Protein AF-A0A1J6VUB0-F1 (afdb_monomer)

Mean predicted aligned error: 3.39 Å

pLDDT: mean 92.01, std 7.63, range [48.34, 96.44]

Secondary structure (DSSP, 8-state):
--HHHHHHHHHHHS-SEEEEEEEEEETTEEEEEEEEE-SS-EEEEEEETTT--EEEEEEE---

Structure (mmCIF, N/CA/C/O backbone):
data_AF-A0A1J6VUB0-F1
#
_entry.id   AF-A0A1J6VUB0-F1
#
loop_
_atom_site.group_PDB
_atom_site.id
_atom_site.type_symbol
_atom_site.label_atom_id
_atom_site.label_alt_id
_atom_site.label_comp_id
_atom_site.label_asym_id
_atom_site.label_entity_id
_atom_site.label_seq_id
_atom_site.pdbx_PDB_ins_code
_atom_site.Cartn_x
_atom_site.Cartn_y
_atom_site.Cartn_z
_atom_site.occupancy
_atom_site.B_iso_or_equiv
_atom_site.auth_seq_id
_atom_site.auth_comp_id
_atom_site.auth_asym_id
_atom_site.auth_atom_id
_atom_site.pdbx_PDB_model_num
ATOM 1 N N . MET A 1 1 ? 5.366 4.577 -11.782 1.00 86.12 1 MET A N 1
ATOM 2 C CA . MET A 1 1 ? 4.340 5.102 -10.849 1.00 86.12 1 MET A CA 1
ATOM 3 C C . MET A 1 1 ? 5.039 5.751 -9.658 1.00 86.12 1 MET A C 1
ATOM 5 O O . MET A 1 1 ? 6.194 5.421 -9.432 1.00 86.12 1 MET A O 1
ATOM 9 N N . THR A 1 2 ? 4.400 6.672 -8.930 1.00 92.19 2 THR A N 1
ATOM 10 C CA . THR A 1 2 ? 4.943 7.236 -7.675 1.00 92.19 2 THR A CA 1
ATOM 11 C C . THR A 1 2 ? 4.269 6.637 -6.438 1.00 92.19 2 THR A C 1
ATOM 13 O O . THR A 1 2 ? 3.153 6.122 -6.521 1.00 92.19 2 THR A O 1
ATOM 16 N N . GLU A 1 3 ? 4.896 6.777 -5.267 1.00 91.94 3 GLU A N 1
ATOM 17 C CA . GLU A 1 3 ? 4.324 6.364 -3.972 1.00 91.94 3 GLU A CA 1
ATOM 18 C C . GLU A 1 3 ? 2.943 6.986 -3.712 1.00 91.94 3 GLU A C 1
ATOM 20 O O . GLU A 1 3 ? 2.033 6.326 -3.214 1.00 91.94 3 GLU A O 1
ATOM 25 N N . SER A 1 4 ? 2.752 8.253 -4.099 1.00 94.00 4 SER A N 1
ATOM 26 C CA . SER A 1 4 ? 1.461 8.937 -3.943 1.00 94.00 4 SER A CA 1
ATOM 27 C C . SER A 1 4 ? 0.368 8.302 -4.804 1.00 94.00 4 SER A C 1
ATOM 29 O O . SER A 1 4 ? -0.746 8.104 -4.324 1.00 94.00 4 SER A O 1
ATOM 31 N N . GLN A 1 5 ? 0.686 7.909 -6.040 1.00 94.75 5 GLN A N 1
ATOM 32 C CA . GLN A 1 5 ? -0.270 7.209 -6.901 1.00 94.75 5 GLN A CA 1
ATOM 33 C C . GLN A 1 5 ? -0.610 5.817 -6.353 1.00 94.75 5 GLN A C 1
ATOM 35 O O . GLN A 1 5 ? -1.779 5.430 -6.350 1.00 94.75 5 GLN A O 1
ATOM 40 N N . ALA A 1 6 ? 0.385 5.081 -5.844 1.00 94.75 6 ALA A N 1
ATOM 41 C CA . ALA A 1 6 ? 0.170 3.783 -5.203 1.00 94.75 6 ALA A CA 1
ATOM 42 C C . ALA A 1 6 ? -0.773 3.909 -3.994 1.00 94.75 6 ALA A C 1
ATOM 44 O O . ALA A 1 6 ? -1.738 3.153 -3.869 1.00 94.75 6 ALA A O 1
ATOM 45 N N . LYS A 1 7 ? -0.558 4.932 -3.158 1.00 95.00 7 LYS A N 1
ATOM 46 C CA . LYS A 1 7 ? -1.418 5.262 -2.016 1.00 95.00 7 LYS A CA 1
ATOM 47 C C . LYS A 1 7 ? -2.866 5.503 -2.441 1.00 95.00 7 LYS A C 1
ATOM 49 O O . LYS A 1 7 ? -3.782 4.955 -1.834 1.00 95.00 7 LYS A O 1
ATOM 54 N N . GLU A 1 8 ? -3.091 6.304 -3.480 1.00 95.50 8 GLU A N 1
ATOM 55 C CA . GLU A 1 8 ? -4.442 6.567 -3.986 1.00 95.50 8 GLU A CA 1
ATOM 56 C C . GLU A 1 8 ? -5.126 5.301 -4.510 1.00 95.50 8 GLU A C 1
ATOM 58 O O . GLU A 1 8 ? -6.316 5.097 -4.273 1.00 95.50 8 GLU A O 1
ATOM 63 N N . ILE A 1 9 ? -4.390 4.435 -5.209 1.00 95.06 9 ILE A N 1
ATOM 64 C CA . ILE A 1 9 ? -4.917 3.163 -5.714 1.00 95.06 9 ILE A CA 1
ATOM 65 C C . ILE A 1 9 ? -5.289 2.240 -4.549 1.00 95.06 9 ILE A C 1
ATOM 67 O O . ILE A 1 9 ? -6.389 1.687 -4.549 1.00 95.06 9 ILE A O 1
ATOM 71 N N . ALA A 1 10 ? -4.431 2.119 -3.534 1.00 95.00 10 ALA A N 1
ATOM 72 C CA . ALA A 1 10 ? -4.707 1.315 -2.346 1.00 95.00 10 ALA A CA 1
ATOM 73 C C . ALA A 1 10 ? -5.935 1.826 -1.575 1.00 95.00 10 ALA A C 1
ATOM 75 O O . ALA A 1 10 ? -6.812 1.040 -1.218 1.00 95.00 10 ALA A O 1
ATOM 76 N N . LEU A 1 11 ? -6.061 3.147 -1.402 1.00 94.69 11 LEU A N 1
ATOM 77 C CA . LEU A 1 11 ? -7.214 3.773 -0.742 1.00 94.69 11 LEU A CA 1
ATOM 78 C C . LEU A 1 11 ? -8.526 3.621 -1.525 1.0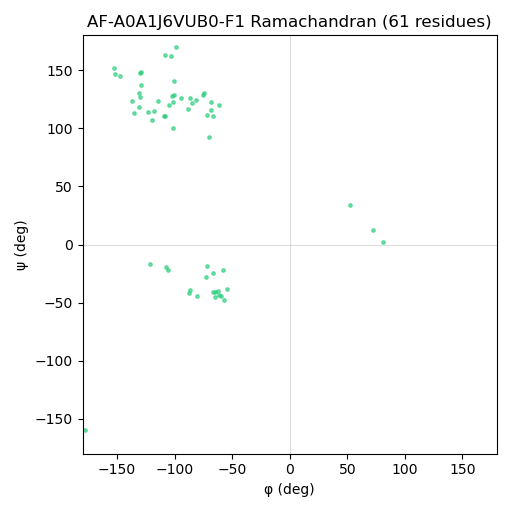0 94.69 11 LEU A C 1
ATOM 80 O O . LEU A 1 11 ? -9.604 3.653 -0.932 1.00 94.69 11 LEU A O 1
ATOM 84 N N . LYS A 1 12 ? -8.457 3.433 -2.849 1.00 94.81 12 LYS A N 1
ATOM 85 C CA . LYS A 1 12 ? -9.628 3.075 -3.667 1.00 94.81 12 LYS A CA 1
ATOM 86 C C . LYS A 1 12 ? -10.068 1.627 -3.455 1.00 94.81 12 LYS A C 1
ATOM 88 O O . LYS A 1 12 ? -11.248 1.343 -3.631 1.00 94.81 12 LYS A O 1
ATOM 93 N N . GLN A 1 13 ? -9.149 0.726 -3.098 1.00 93.62 13 GLN A N 1
ATOM 94 C CA . GLN A 1 13 ? -9.481 -0.669 -2.788 1.00 93.62 13 GLN A CA 1
ATOM 95 C C . GLN A 1 13 ? -10.024 -0.814 -1.367 1.00 93.62 13 GLN A C 1
ATOM 97 O O . GLN A 1 13 ? -11.009 -1.515 -1.143 1.00 93.62 13 GLN A O 1
ATOM 102 N N . ILE A 1 14 ? -9.383 -0.153 -0.402 1.00 93.69 14 ILE A N 1
ATOM 103 C CA . ILE A 1 14 ? -9.704 -0.273 1.019 1.00 93.69 14 ILE A CA 1
ATOM 104 C C . ILE A 1 14 ? -9.843 1.121 1.615 1.00 93.69 14 ILE A C 1
ATOM 106 O O . ILE A 1 14 ? -8.891 1.897 1.675 1.00 93.69 14 ILE A O 1
ATOM 110 N N . GLN A 1 15 ? -11.039 1.418 2.120 1.00 92.56 15 GLN A N 1
ATOM 111 C CA . GLN A 1 15 ? -11.282 2.638 2.879 1.00 92.56 15 GLN A CA 1
ATOM 112 C C . GLN A 1 15 ? -10.606 2.535 4.250 1.00 92.56 15 GLN A C 1
ATOM 114 O O . GLN A 1 15 ? -11.006 1.744 5.105 1.00 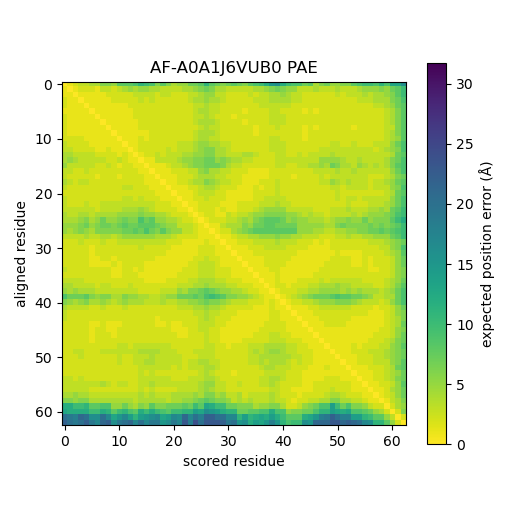92.56 15 GLN A O 1
ATOM 119 N N . GLY A 1 16 ? -9.570 3.341 4.453 1.00 93.75 16 GLY A N 1
ATOM 120 C CA . GLY A 1 16 ? -8.790 3.360 5.680 1.00 93.75 16 GLY A CA 1
ATOM 121 C C . GLY A 1 16 ? -7.698 4.418 5.630 1.00 93.75 16 GLY A C 1
ATOM 122 O O . GLY A 1 16 ? -7.756 5.361 4.841 1.00 93.75 16 GLY A O 1
ATOM 123 N N . THR A 1 17 ? -6.691 4.243 6.473 1.00 95.44 17 THR A N 1
ATOM 124 C CA . THR A 1 17 ? -5.531 5.128 6.542 1.00 95.44 17 THR A CA 1
ATOM 125 C C . THR A 1 17 ? -4.304 4.355 6.108 1.00 95.44 17 THR A C 1
ATOM 127 O O . THR A 1 17 ? -3.982 3.329 6.701 1.00 95.44 17 THR A O 1
ATOM 130 N N . VAL A 1 18 ? -3.595 4.855 5.098 1.00 95.38 18 VAL A N 1
ATOM 131 C CA . VAL A 1 18 ? -2.294 4.285 4.738 1.00 95.38 18 VAL A CA 1
ATOM 132 C C . VAL A 1 18 ? -1.295 4.587 5.843 1.00 95.38 18 VAL A C 1
ATOM 134 O O . VAL A 1 18 ? -1.094 5.753 6.187 1.00 95.38 18 VAL A O 1
ATOM 137 N N . VAL A 1 19 ? -0.702 3.535 6.395 1.00 95.12 19 VAL A N 1
ATOM 138 C CA . VAL A 1 19 ? 0.284 3.609 7.479 1.00 95.12 19 VAL A CA 1
ATOM 139 C C . VAL A 1 19 ? 1.702 3.337 6.992 1.00 95.12 19 VAL A C 1
ATOM 141 O O . VAL A 1 19 ? 2.642 3.808 7.626 1.00 95.12 19 VAL A O 1
ATOM 144 N N . LYS A 1 20 ? 1.855 2.648 5.855 1.00 94.88 20 LYS A N 1
ATOM 145 C CA . LYS A 1 20 ? 3.149 2.351 5.241 1.00 94.88 20 LYS A CA 1
ATOM 146 C C . LYS A 1 20 ? 3.032 2.317 3.720 1.00 94.88 20 LYS A C 1
ATOM 148 O O . LYS A 1 20 ? 1.997 1.922 3.187 1.00 94.88 20 LYS A O 1
ATOM 153 N N . VAL A 1 21 ? 4.082 2.768 3.045 1.00 95.38 21 VAL A N 1
ATOM 154 C CA . VAL A 1 21 ? 4.280 2.601 1.604 1.00 95.38 21 VAL A CA 1
ATOM 155 C C . VAL A 1 21 ? 5.740 2.229 1.412 1.00 95.38 21 VAL A C 1
ATOM 157 O O . VAL A 1 21 ? 6.613 2.972 1.852 1.00 95.38 21 VAL A O 1
ATOM 160 N N . GLU A 1 22 ? 5.995 1.096 0.777 1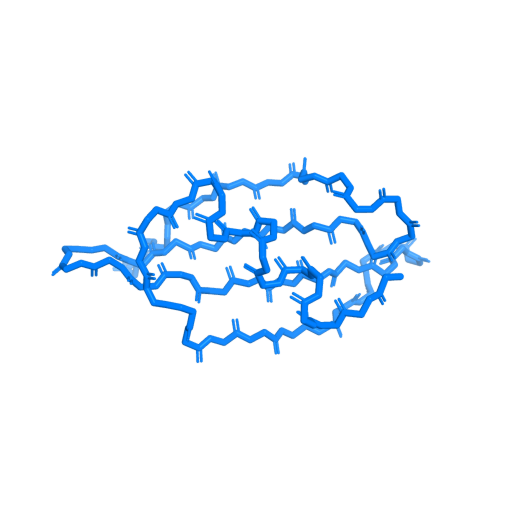.00 95.06 22 GLU A N 1
ATOM 161 C CA . GLU A 1 22 ? 7.338 0.632 0.440 1.00 95.06 22 GLU A CA 1
ATOM 162 C C . GLU A 1 22 ? 7.403 0.246 -1.033 1.00 95.06 22 GLU A C 1
ATOM 164 O O . GLU A 1 22 ? 6.414 -0.182 -1.626 1.00 95.06 22 GLU A O 1
ATOM 169 N N . LEU A 1 23 ? 8.570 0.452 -1.640 1.00 94.38 23 LEU A N 1
ATOM 170 C CA . LEU A 1 23 ? 8.860 0.017 -2.999 1.00 94.38 23 LEU A CA 1
ATOM 171 C C . LEU A 1 23 ? 9.855 -1.131 -2.928 1.00 94.38 23 LEU A C 1
ATOM 173 O O . LEU A 1 23 ? 11.029 -0.920 -2.626 1.00 94.38 23 LEU A O 1
ATOM 177 N N . GLU A 1 24 ? 9.383 -2.319 -3.261 1.00 93.44 24 GLU A N 1
ATOM 178 C CA . GLU A 1 24 ? 10.184 -3.531 -3.312 1.00 93.44 24 GLU A CA 1
ATOM 179 C C . GLU A 1 24 ? 10.417 -3.961 -4.762 1.00 93.44 24 GLU A C 1
ATOM 181 O O . GLU A 1 24 ? 9.767 -3.492 -5.701 1.00 93.44 24 GLU A O 1
ATOM 186 N N . THR A 1 25 ? 11.400 -4.835 -4.969 1.00 91.75 25 THR A N 1
ATOM 187 C CA . THR A 1 25 ? 11.660 -5.450 -6.276 1.00 91.75 25 THR A CA 1
ATOM 188 C C . THR A 1 25 ? 11.526 -6.958 -6.147 1.00 91.75 25 THR A C 1
ATOM 190 O O . THR A 1 25 ? 12.408 -7.613 -5.600 1.00 91.75 25 THR A O 1
ATOM 193 N N . ASP A 1 26 ? 10.443 -7.507 -6.688 1.00 83.00 26 ASP A N 1
ATOM 194 C CA . ASP A 1 26 ? 10.165 -8.940 -6.705 1.00 83.00 26 ASP A CA 1
ATOM 195 C C . ASP A 1 26 ? 10.418 -9.489 -8.114 1.00 83.00 26 ASP A C 1
ATOM 197 O O . ASP A 1 26 ? 9.836 -9.023 -9.091 1.00 83.00 26 ASP A O 1
ATOM 201 N N . ASN A 1 27 ? 11.340 -10.448 -8.250 1.00 85.81 27 ASN A N 1
ATOM 202 C CA . ASN A 1 27 ? 11.683 -11.077 -9.536 1.00 85.81 27 ASN A CA 1
ATOM 203 C C . ASN A 1 27 ? 12.037 -10.086 -10.672 1.00 85.81 27 ASN A C 1
ATOM 205 O O . ASN A 1 27 ? 11.755 -10.329 -11.846 1.00 85.81 27 ASN A O 1
ATOM 209 N N . GLY A 1 28 ? 12.669 -8.957 -10.329 1.00 90.50 28 GLY A N 1
ATOM 210 C CA . GLY A 1 28 ? 13.029 -7.895 -11.279 1.00 90.50 28 GLY A CA 1
ATOM 211 C C . GLY A 1 28 ? 11.884 -6.936 -11.625 1.00 90.50 28 GLY A C 1
ATOM 212 O O . GLY A 1 28 ? 12.076 -6.019 -12.422 1.00 90.50 28 GLY A O 1
ATOM 213 N N . VAL A 1 29 ? 10.711 -7.113 -11.016 1.00 90.44 29 VAL A N 1
ATOM 214 C CA . VAL A 1 29 ? 9.557 -6.224 -11.141 1.00 90.44 29 VAL A CA 1
ATOM 215 C C . VAL A 1 29 ? 9.460 -5.356 -9.895 1.00 90.44 29 VAL A C 1
ATOM 217 O O . VAL A 1 29 ? 9.453 -5.847 -8.772 1.00 90.44 29 VAL A O 1
ATOM 220 N N . GLN A 1 30 ? 9.366 -4.045 -10.092 1.00 95.00 30 GLN A N 1
ATOM 221 C CA . GLN A 1 30 ? 9.119 -3.116 -8.997 1.00 95.00 30 GLN A CA 1
ATOM 222 C C . GLN A 1 30 ? 7.650 -3.189 -8.564 1.00 95.00 30 GLN A C 1
ATOM 224 O O . GLN A 1 30 ? 6.743 -3.066 -9.394 1.00 95.00 30 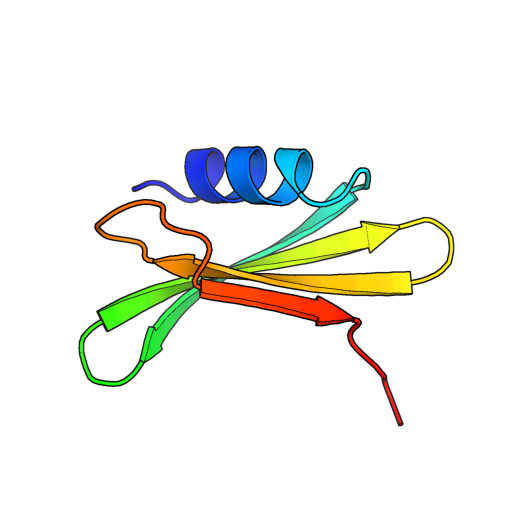GLN A O 1
ATOM 229 N N . VAL A 1 31 ? 7.416 -3.358 -7.268 1.00 95.88 31 VAL A N 1
ATOM 230 C CA . VAL A 1 31 ? 6.092 -3.489 -6.659 1.00 95.88 31 VAL A CA 1
ATOM 231 C C . VAL A 1 31 ? 6.007 -2.543 -5.470 1.00 95.88 31 VAL A C 1
ATOM 233 O O . VAL A 1 31 ? 6.886 -2.522 -4.617 1.00 95.88 31 VAL A O 1
ATOM 236 N N . TYR A 1 32 ? 4.943 -1.752 -5.421 1.00 96.00 32 TYR A N 1
ATOM 237 C CA . TYR A 1 32 ? 4.599 -0.971 -4.246 1.00 96.00 32 TYR A CA 1
ATOM 238 C C . TYR A 1 32 ? 3.761 -1.807 -3.290 1.00 96.00 32 TYR A C 1
ATOM 240 O O . TYR A 1 32 ? 2.704 -2.308 -3.676 1.00 96.00 32 TYR A O 1
ATOM 248 N N . GLU A 1 33 ? 4.204 -1.899 -2.047 1.00 95.69 33 GLU A N 1
ATOM 249 C CA . GLU A 1 33 ? 3.454 -2.469 -0.938 1.00 95.69 33 GLU A CA 1
ATOM 250 C C . GLU A 1 33 ? 2.873 -1.331 -0.109 1.00 95.69 33 GLU A C 1
ATOM 252 O O . GLU A 1 33 ? 3.579 -0.416 0.320 1.00 95.69 33 GLU A O 1
ATOM 257 N N . VAL A 1 34 ? 1.551 -1.335 0.038 1.00 96.44 34 VAL A N 1
ATOM 258 C CA . VAL A 1 34 ? 0.818 -0.281 0.730 1.00 96.44 34 VAL A CA 1
ATOM 259 C C . VAL A 1 34 ? 0.002 -0.886 1.855 1.00 96.44 34 VAL A C 1
ATOM 261 O O . VAL A 1 34 ? -0.988 -1.579 1.608 1.00 96.44 34 VAL A O 1
ATOM 264 N N . ASP A 1 35 ? 0.364 -0.536 3.085 1.00 96.12 35 ASP A N 1
ATOM 265 C CA . ASP A 1 35 ? -0.354 -0.978 4.272 1.00 96.12 35 ASP A CA 1
ATOM 266 C C . ASP A 1 35 ? -1.471 0.001 4.598 1.00 96.12 35 ASP A C 1
ATOM 268 O O . ASP A 1 35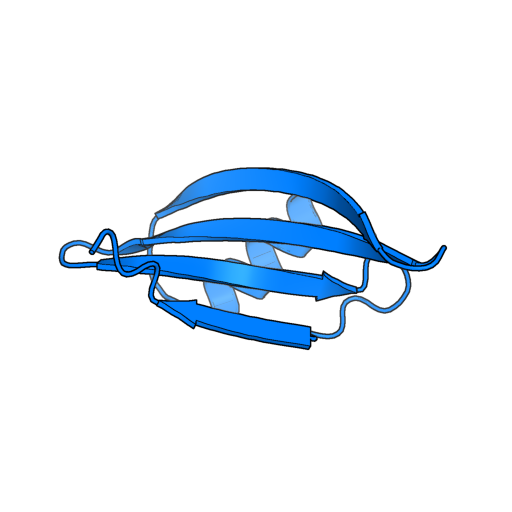 ? -1.245 1.167 4.941 1.00 96.12 35 ASP A O 1
ATOM 272 N N . VAL A 1 36 ? -2.704 -0.484 4.522 1.00 96.31 36 VAL A N 1
ATOM 273 C CA . VAL A 1 36 ? -3.921 0.261 4.814 1.00 96.31 36 VAL A CA 1
ATOM 274 C C . VAL A 1 36 ? -4.515 -0.236 6.122 1.00 96.31 36 VAL A C 1
ATOM 276 O O . VAL A 1 36 ? -5.066 -1.335 6.225 1.00 96.31 36 VAL A O 1
ATOM 279 N N . LYS A 1 37 ? -4.449 0.610 7.149 1.00 95.00 37 LYS A N 1
ATOM 280 C CA . LYS A 1 37 ? -5.069 0.352 8.443 1.00 95.00 37 LYS A CA 1
ATOM 281 C C . LYS A 1 37 ? -6.529 0.783 8.419 1.00 95.00 37 LYS A C 1
ATOM 283 O O . LYS A 1 37 ? -6.856 1.950 8.208 1.00 95.00 37 LYS A O 1
ATOM 288 N N . THR A 1 38 ? -7.410 -0.164 8.697 1.00 92.31 38 THR A N 1
ATOM 289 C CA . THR A 1 38 ? -8.827 0.079 8.990 1.00 92.31 38 THR A CA 1
ATOM 290 C C . THR A 1 38 ? -9.049 0.058 10.507 1.00 92.31 38 THR A C 1
ATOM 292 O O . THR A 1 38 ? -8.161 -0.372 11.249 1.00 92.31 38 THR A O 1
ATOM 295 N N . PRO A 1 39 ? -10.230 0.463 11.012 1.00 91.62 39 PRO A N 1
ATOM 296 C CA . PRO A 1 39 ? -10.506 0.447 12.451 1.00 91.62 39 PRO A CA 1
ATOM 297 C C . PRO A 1 39 ? -10.371 -0.931 13.113 1.00 91.62 39 PRO A C 1
ATOM 299 O O . PRO A 1 39 ? -10.191 -1.010 14.322 1.00 91.62 39 PRO A O 1
ATOM 302 N N . THR A 1 40 ? -10.475 -2.016 12.341 1.00 89.00 40 THR A N 1
ATOM 303 C CA . THR A 1 40 ? -10.513 -3.388 12.875 1.00 89.00 40 THR A CA 1
ATOM 304 C C . THR A 1 40 ? -9.398 -4.292 12.354 1.00 89.00 40 THR A C 1
ATOM 306 O O . THR A 1 40 ? -9.180 -5.363 12.916 1.00 89.00 40 THR A O 1
ATOM 309 N N . LYS A 1 41 ? -8.730 -3.921 11.256 1.00 92.44 41 LYS A N 1
ATOM 310 C CA . LYS A 1 41 ? -7.816 -4.799 10.506 1.00 92.44 41 LYS A CA 1
ATOM 311 C C . LYS A 1 41 ? -6.740 -3.989 9.787 1.00 92.44 41 LYS A C 1
ATOM 313 O O . LYS A 1 41 ? -7.004 -2.857 9.378 1.00 92.44 41 LYS A O 1
ATOM 318 N N . LEU A 1 42 ? -5.579 -4.593 9.577 1.00 93.69 42 LEU A N 1
ATOM 319 C CA . LEU A 1 42 ? -4.552 -4.094 8.668 1.00 93.69 42 LEU A CA 1
ATOM 320 C C . LEU A 1 42 ? -4.636 -4.881 7.356 1.00 93.69 42 LEU A C 1
ATOM 322 O O . LEU A 1 42 ? -4.944 -6.075 7.365 1.00 93.69 42 LEU A O 1
ATOM 326 N N . PHE A 1 43 ? -4.448 -4.195 6.239 1.00 95.00 43 PHE A N 1
ATOM 327 C CA . PHE A 1 43 ? -4.461 -4.789 4.913 1.00 95.00 43 PHE A CA 1
ATOM 328 C C . PHE A 1 43 ? -3.214 -4.374 4.157 1.00 95.00 43 PHE A C 1
ATOM 330 O O . PHE A 1 43 ? -2.879 -3.197 4.157 1.00 95.00 43 PHE A O 1
ATOM 337 N N . GLU A 1 44 ? -2.606 -5.322 3.469 1.00 95.31 44 GLU A N 1
ATOM 338 C CA . GLU A 1 44 ? -1.487 -5.114 2.566 1.00 95.31 44 GLU A CA 1
ATOM 339 C C . GLU A 1 44 ? -2.019 -5.100 1.128 1.00 95.31 44 GLU A C 1
ATOM 341 O O . GLU A 1 44 ? -2.764 -5.993 0.700 1.00 95.31 44 GLU A O 1
ATOM 346 N N . VAL A 1 45 ? -1.664 -4.064 0.372 1.00 95.69 45 VAL A N 1
ATOM 347 C CA . VAL A 1 45 ? -2.012 -3.924 -1.043 1.00 95.69 45 VAL A CA 1
ATOM 348 C C . VAL A 1 45 ? -0.734 -3.888 -1.867 1.00 95.69 45 VAL A C 1
ATOM 350 O O . VAL A 1 45 ? 0.025 -2.926 -1.782 1.00 95.69 45 VAL A O 1
ATOM 353 N N . LYS A 1 46 ? -0.529 -4.901 -2.714 1.00 95.19 46 LYS A N 1
ATOM 354 C CA . LYS A 1 46 ? 0.596 -4.960 -3.655 1.00 95.19 46 LYS A CA 1
ATOM 355 C C . LYS A 1 46 ? 0.180 -4.409 -5.009 1.00 95.19 46 LYS A C 1
ATOM 357 O O . LYS A 1 46 ? -0.805 -4.871 -5.592 1.00 95.19 46 LYS A O 1
ATOM 362 N N . ILE A 1 47 ? 0.929 -3.444 -5.529 1.00 95.75 47 ILE A N 1
ATOM 363 C CA . ILE A 1 47 ? 0.628 -2.731 -6.773 1.00 95.75 47 ILE A CA 1
ATOM 364 C C . ILE A 1 47 ? 1.865 -2.736 -7.661 1.00 95.75 47 ILE A C 1
ATOM 366 O O . ILE A 1 47 ? 2.935 -2.305 -7.250 1.00 95.75 47 ILE A O 1
ATOM 370 N N . ASP A 1 48 ? 1.718 -3.171 -8.904 1.00 95.12 48 ASP A N 1
ATOM 371 C CA . ASP A 1 48 ? 2.793 -3.127 -9.889 1.00 95.12 48 ASP A CA 1
ATOM 372 C C . ASP A 1 48 ? 3.229 -1.671 -10.145 1.00 95.12 48 ASP A C 1
ATOM 374 O O . ASP A 1 48 ? 2.427 -0.830 -10.561 1.00 95.12 48 ASP A O 1
ATOM 378 N N . ALA A 1 49 ? 4.500 -1.351 -9.892 1.00 94.62 49 ALA A N 1
ATOM 379 C CA . ALA A 1 49 ? 5.015 0.016 -9.970 1.00 94.62 49 ALA A CA 1
ATOM 380 C C . ALA A 1 49 ? 5.130 0.553 -11.406 1.00 94.62 49 ALA A C 1
ATOM 382 O O . ALA A 1 49 ? 5.207 1.772 -11.608 1.00 94.62 49 ALA A O 1
ATOM 383 N N . ASN A 1 50 ? 5.125 -0.330 -12.407 1.00 92.75 50 ASN A N 1
ATOM 384 C CA . ASN A 1 50 ? 5.235 0.034 -13.817 1.00 92.75 50 ASN A CA 1
ATOM 385 C C . ASN A 1 50 ? 3.861 0.340 -14.422 1.00 92.75 50 ASN A C 1
ATOM 387 O O . ASN A 1 50 ? 3.706 1.314 -15.155 1.00 92.75 50 ASN A O 1
ATOM 391 N N . THR A 1 51 ? 2.859 -0.468 -14.084 1.00 94.12 51 THR A N 1
ATOM 392 C CA . THR A 1 51 ? 1.524 -0.448 -14.697 1.00 94.12 51 THR A CA 1
ATOM 393 C C . THR A 1 51 ? 0.440 0.139 -13.795 1.00 94.12 51 THR A C 1
ATOM 395 O O . THR A 1 51 ? -0.617 0.524 -14.290 1.00 94.12 51 THR A O 1
ATOM 398 N N . GLY A 1 52 ? 0.667 0.209 -12.480 1.00 93.00 52 GLY A N 1
ATOM 399 C CA . GLY A 1 52 ? -0.338 0.606 -11.490 1.00 93.00 52 GLY A CA 1
ATOM 400 C C . GLY A 1 52 ? -1.42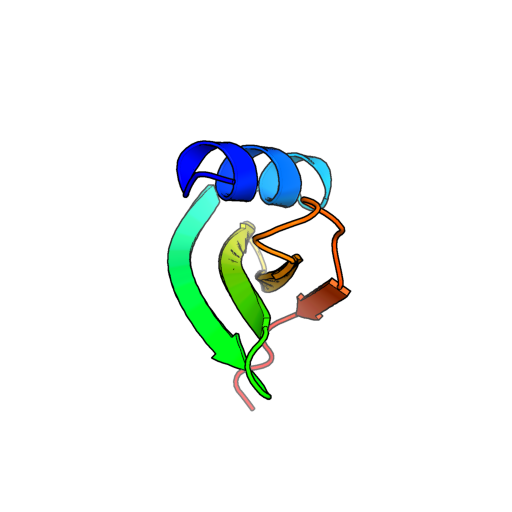2 -0.448 -11.250 1.00 93.00 52 GLY A C 1
ATOM 401 O O . GLY A 1 52 ? -2.452 -0.155 -10.641 1.00 93.00 52 GLY A O 1
ATOM 402 N N . LYS A 1 53 ? -1.226 -1.678 -11.736 1.00 94.56 53 LYS A N 1
ATOM 403 C CA . LYS A 1 53 ? -2.174 -2.773 -11.538 1.00 94.56 53 LYS A CA 1
ATOM 404 C C . LYS A 1 53 ? -2.080 -3.291 -10.106 1.00 94.56 53 LYS A C 1
ATOM 406 O O . LYS A 1 53 ? -0.998 -3.627 -9.638 1.00 94.56 53 LYS A O 1
ATOM 411 N N . VAL A 1 54 ? -3.221 -3.423 -9.435 1.00 94.88 54 VAL A N 1
ATOM 412 C CA . VAL A 1 54 ? -3.286 -4.112 -8.140 1.00 94.88 54 VAL A CA 1
ATOM 413 C C . VAL A 1 54 ? -3.015 -5.597 -8.376 1.00 94.88 54 VAL A C 1
ATOM 415 O O . VAL A 1 54 ? -3.764 -6.270 -9.085 1.00 94.88 54 VAL A O 1
ATOM 418 N N . LEU A 1 55 ? -1.910 -6.080 -7.819 1.00 93.25 55 LEU A N 1
ATOM 419 C CA . LEU A 1 55 ? -1.469 -7.468 -7.905 1.00 93.25 55 LEU A CA 1
ATOM 420 C C . LEU A 1 55 ? -2.097 -8.308 -6.796 1.00 93.25 55 LEU A C 1
ATOM 422 O O . LEU A 1 55 ? -2.485 -9.450 -7.037 1.00 93.25 55 LEU A O 1
ATOM 426 N N . LYS A 1 56 ? -2.206 -7.740 -5.590 1.00 92.94 56 LYS A N 1
ATOM 427 C CA . LYS A 1 56 ? -2.705 -8.453 -4.416 1.00 92.94 56 LYS A CA 1
ATOM 428 C C . LYS A 1 56 ? -3.356 -7.505 -3.420 1.00 92.94 56 LYS A C 1
ATOM 430 O O . LYS A 1 56 ? -2.929 -6.363 -3.278 1.00 92.94 56 LYS A O 1
ATOM 435 N N . VAL A 1 57 ? -4.380 -8.002 -2.735 1.00 94.25 57 VAL A N 1
ATOM 436 C CA . VAL A 1 57 ? -4.989 -7.355 -1.573 1.00 94.25 57 VAL A CA 1
ATOM 437 C C . VAL A 1 57 ? -5.183 -8.436 -0.529 1.00 94.25 57 VAL A C 1
ATOM 439 O O . VAL A 1 57 ? -5.981 -9.352 -0.731 1.00 94.25 57 VAL A O 1
ATOM 442 N N . GLU A 1 58 ? -4.452 -8.346 0.571 1.00 93.06 58 GLU A N 1
ATOM 443 C CA . GLU A 1 58 ? -4.522 -9.321 1.649 1.00 93.06 58 GLU A CA 1
ATOM 444 C C . GLU A 1 58 ? -4.730 -8.639 2.986 1.00 93.06 58 GLU A C 1
ATOM 446 O O . GLU A 1 58 ? -4.313 -7.511 3.222 1.00 93.06 58 GLU A O 1
ATOM 451 N N . LYS A 1 59 ? -5.434 -9.329 3.878 1.00 91.75 59 LYS A N 1
ATOM 452 C CA . LYS A 1 59 ? -5.525 -8.898 5.263 1.00 91.75 59 LYS A CA 1
ATOM 453 C C . LYS A 1 59 ? -4.259 -9.370 5.966 1.00 91.75 59 LYS A C 1
ATOM 455 O O . LYS A 1 59 ? -4.013 -10.575 6.000 1.00 91.75 59 LYS A O 1
ATOM 460 N N . GLU A 1 60 ? -3.527 -8.450 6.579 1.00 84.19 60 GLU A N 1
ATOM 461 C CA . GLU A 1 60 ? -2.416 -8.818 7.443 1.00 84.19 60 GLU A CA 1
ATOM 462 C C . GLU A 1 60 ? -2.998 -9.542 8.670 1.00 84.19 60 GLU A C 1
ATOM 464 O O . GLU A 1 60 ? -3.757 -8.984 9.475 1.00 84.19 60 GLU A O 1
ATOM 469 N N . ASN A 1 61 ? -2.739 -10.845 8.752 1.00 77.94 61 ASN A N 1
ATOM 470 C CA . ASN A 1 61 ? -3.052 -11.656 9.917 1.00 77.94 61 ASN A CA 1
ATOM 471 C C . ASN A 1 61 ? -1.745 -11.853 10.682 1.00 77.94 61 ASN A C 1
ATOM 473 O O . ASN A 1 61 ? -0.940 -12.710 10.329 1.00 77.94 61 ASN A O 1
ATOM 477 N N . ASN A 1 62 ? -1.562 -11.071 11.741 1.00 61.12 62 ASN A N 1
ATOM 478 C CA . ASN A 1 62 ? -0.543 -11.331 12.747 1.00 61.12 62 ASN A CA 1
ATOM 479 C C . ASN A 1 62 ? -0.974 -12.581 13.535 1.00 61.12 62 ASN A C 1
ATOM 481 O O . ASN A 1 62 ? -1.805 -12.473 14.440 1.00 61.12 62 ASN A O 1
ATOM 485 N N . ASN A 1 63 ? -0.519 -13.761 13.106 1.00 48.34 63 ASN A N 1
ATOM 486 C CA . ASN A 1 63 ? -0.797 -15.036 13.771 1.00 48.34 63 ASN A CA 1
ATOM 487 C C . ASN A 1 63 ? 0.260 -15.349 14.827 1.00 48.34 63 ASN A C 1
ATOM 489 O O . ASN A 1 63 ? 1.456 -15.176 14.513 1.00 48.34 63 ASN A O 1
#

Radius of gyration: 10.96 Å; Cα contacts (8 Å, |Δi|>4): 133; chains: 1; bounding box: 24×24×28 Å

InterPro domains:
  IPR025711 PepSY domain [PF03413] (2-58)

Sequence (63 aa):
MTESQAKEIALKQIQGTVVKVELETDNGVQVYEVDVKTPTKLFEVKIDANTGKVLKVEKENNN

Solvent-accessible surface area (backbone atoms only — not comparable to full-atom values): 3688 Å² total; per-residue (Å²): 106,53,73,69,57,52,51,53,56,44,47,72,75,46,83,56,44,76,78,46,77,46,81,46,71,58,96,87,40,51,31,32,41,34,32,34,39,39,100,88,49,42,28,41,29,34,25,34,31,83,79,68,46,76,76,44,78,45,70,61,74,93,122

Fo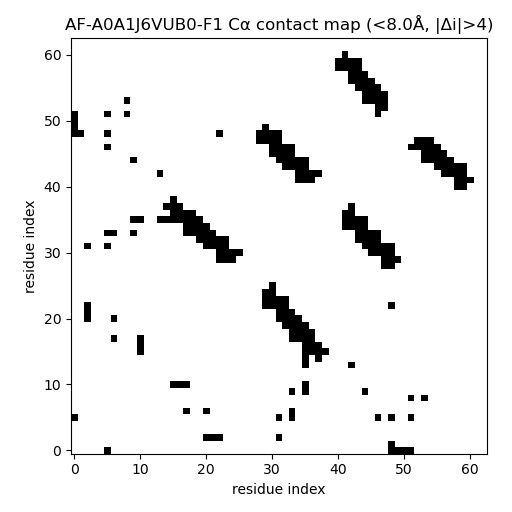ldseek 3Di:
DDQVLLQVLVCVVDPADWPDWDWDADPNWIWIWTWGDDPVFIWIWIAGPVPRHTPDIGTDDPD

Organism: NCBI:txid189382

Nearest PDB structures (foldseek):
  4exr-assembly1_A-2  TM=9.582E-01  e=3.599E-04  Clostridioides difficile 630
  7wb4-assembly1_n  TM=8.664E-01  e=1.418E+00  Xenopus laevis
  7wb4-assembly1_N  TM=8.664E-01  e=1.418E+00  Xenopus laevis
  8cht-assembly2_B  TM=6.526E-01  e=1.0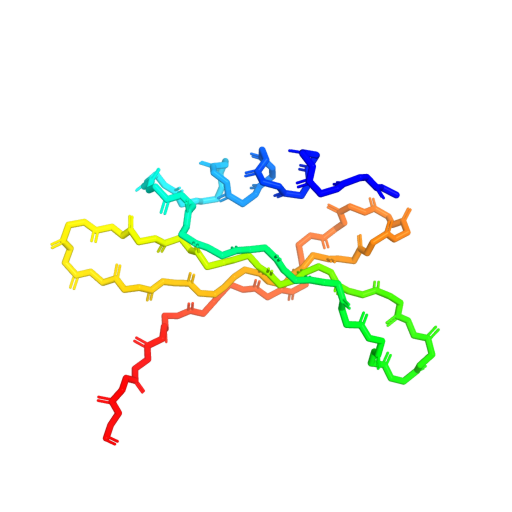06E+00  Homo sapiens
  8cht-assembly1_A  TM=6.497E-01  e=1.339E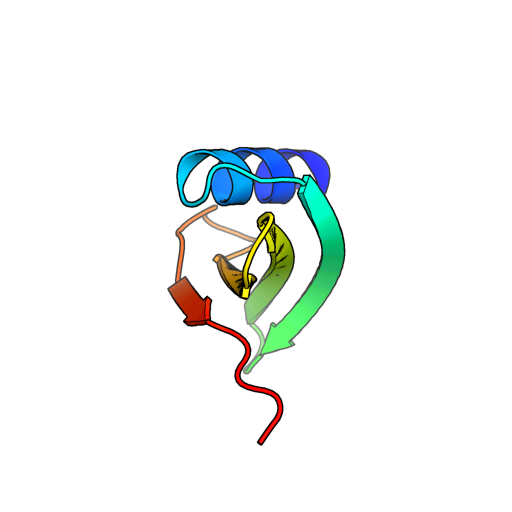+00  Homo sapiens